Protein AF-A0AAU4IRQ8-F1 (afdb_monomer)

Sequence (100 aa):
MPKPRVPAREEDGPWHADAVCRRDEAGLFFAPSKEPTAARLSREDAAKRVCARCPVMVACREHALIQPEPYGVWGGLTAAERRVVLARRRRRAGELREAS

Mean predicted aligned error: 7.73 Å

Nearest PDB structures (foldseek):
  8cwt-assembly1_A  TM=9.797E-01  e=4.359E-08  Mycobacterium tuberculosis H37Rv
  8cwr-assembly1_A-3  TM=8.670E-01  e=2.622E-07  Mycobacterium tuberculosis H37Rv
  6onu-assembly3_E  TM=8.919E-01  e=2.684E-06  Mycobacterium tuberculosis H37Rv
  8dy9-assembly1_H  TM=7.967E-01  e=1.844E-05  Streptomyces venezuelae
  8dy7-assembly1_H  TM=8.182E-01  e=4.375E-05  Streptomyces venezuelae

Radius of gyration: 17.42 Å; Cα contacts (8 Å, |Δi|>4): 84; chains: 1; bounding box: 36×54×41 Å

Solvent-accessible surface area (backbone atoms only — not comparable to full-atom values): 5956 Å² total; per-residue (Å²): 134,85,78,81,81,71,77,73,88,77,80,75,68,68,51,72,78,61,34,59,67,77,81,50,64,66,65,50,36,38,75,67,99,84,64,56,69,69,59,46,53,55,35,50,52,54,38,29,60,54,29,74,73,26,87,35,22,65,62,42,29,51,50,42,64,76,53,65,56,83,62,33,58,42,44,56,30,43,35,70,53,47,52,53,52,52,52,50,54,52,50,53,55,48,55,54,62,75,75,104

Secondary structure (DSSP, 8-state):
-PPP-PPP---S--GGGG-GGGGS-HHHHS--TT--HHHHHHHHHHHHHHHTT-TTHHHHHHHHHHS--SSSEETTEEHHHHHHHHHHHHHHHHHHHH--

Foldseek 3Di:
DDDDPDPPPPPVDPLVVQFQCVVPDPCLFFPDPDDDPVRVVVSLVVVLVSLVPGPCLVVQLVVCLVVVDCAGATSSDGSVRSVVVNVVVVVVVVVVVVVD

pLDDT: mean 87.35, std 15.12, range [45.53, 97.94]

Structure (mmCIF, N/CA/C/O backbone):
data_AF-A0AAU4IRQ8-F1
#
_entry.id   AF-A0AAU4IRQ8-F1
#
loop_
_atom_site.group_PDB
_atom_site.id
_atom_site.type_symbol
_atom_site.label_atom_id
_atom_site.label_alt_id
_atom_site.label_comp_id
_atom_site.label_asym_id
_atom_site.label_entity_id
_atom_site.label_seq_id
_atom_site.pdbx_PDB_ins_code
_atom_site.Cartn_x
_atom_site.Cartn_y
_atom_site.Cartn_z
_atom_site.occupancy
_atom_site.B_iso_or_equiv
_atom_site.auth_seq_id
_atom_site.auth_comp_id
_atom_site.auth_asym_id
_atom_site.auth_atom_id
_atom_site.pdbx_PDB_model_num
ATOM 1 N N . MET A 1 1 ? -2.034 -45.080 15.955 1.00 45.53 1 MET A N 1
ATOM 2 C CA . MET A 1 1 ? -3.112 -44.072 16.047 1.00 45.53 1 MET A CA 1
ATOM 3 C C . MET A 1 1 ? -2.874 -43.012 14.979 1.00 45.53 1 MET A C 1
ATOM 5 O O . MET A 1 1 ? -1.822 -42.381 15.029 1.00 45.53 1 MET A O 1
ATOM 9 N N . PRO A 1 2 ? -3.746 -42.872 13.965 1.00 50.75 2 PRO A N 1
ATOM 10 C CA . PRO A 1 2 ? -3.592 -41.839 12.944 1.00 50.75 2 PRO A CA 1
ATOM 11 C C . PRO A 1 2 ? -3.830 -40.456 13.567 1.00 50.75 2 PRO A C 1
ATOM 13 O O . PRO A 1 2 ? -4.744 -40.280 14.371 1.00 50.75 2 PRO A O 1
ATOM 16 N N . LYS A 1 3 ? -2.966 -39.492 13.231 1.00 46.19 3 LYS A N 1
ATOM 17 C CA . LYS A 1 3 ? -3.042 -38.107 13.720 1.00 46.19 3 LYS A CA 1
ATOM 18 C C . LYS A 1 3 ? -4.415 -37.499 13.380 1.00 46.19 3 LYS A C 1
ATOM 20 O O . LYS A 1 3 ? -4.923 -37.781 12.291 1.00 46.19 3 LYS A O 1
ATOM 25 N N . PRO A 1 4 ? -5.009 -36.665 14.255 1.00 48.94 4 PRO A N 1
ATOM 26 C CA . PRO A 1 4 ? -6.274 -36.013 13.944 1.00 48.94 4 PRO A CA 1
ATOM 27 C C . PRO A 1 4 ? -6.093 -35.149 12.692 1.00 48.94 4 PRO A C 1
ATOM 29 O O . PRO A 1 4 ? -5.150 -34.359 12.602 1.00 48.94 4 PRO A O 1
ATOM 32 N N . ARG A 1 5 ? -6.983 -35.323 11.709 1.00 60.09 5 ARG A N 1
ATOM 33 C CA . ARG A 1 5 ? -7.087 -34.409 10.571 1.00 60.09 5 ARG A CA 1
ATOM 34 C C . ARG A 1 5 ? -7.629 -33.096 11.115 1.00 60.09 5 ARG A C 1
ATOM 36 O O . ARG A 1 5 ? -8.815 -32.990 11.408 1.00 60.09 5 ARG A O 1
ATOM 43 N N . VAL A 1 6 ? -6.744 -32.124 11.293 1.00 55.84 6 VAL A N 1
ATOM 44 C CA . VAL A 1 6 ? -7.158 -30.730 11.449 1.00 55.84 6 VAL A CA 1
ATOM 45 C C . VAL A 1 6 ? -7.956 -30.394 10.184 1.00 55.84 6 VAL A C 1
ATOM 47 O O . VAL A 1 6 ? -7.425 -30.643 9.097 1.00 55.84 6 VAL A O 1
ATOM 50 N N . PRO A 1 7 ? -9.209 -29.908 10.267 1.00 48.25 7 PRO A N 1
ATOM 51 C CA . PRO A 1 7 ? -9.880 -29.421 9.074 1.00 48.25 7 PRO A CA 1
ATOM 52 C C . PRO A 1 7 ? -9.011 -28.295 8.518 1.00 48.25 7 PRO A C 1
ATOM 54 O O . PRO A 1 7 ? -8.619 -27.381 9.252 1.00 48.25 7 PRO A O 1
ATOM 57 N N . ALA A 1 8 ? -8.627 -28.412 7.249 1.00 48.44 8 ALA A N 1
ATOM 58 C CA . ALA A 1 8 ? -7.981 -27.316 6.560 1.00 48.44 8 ALA A CA 1
ATOM 59 C C . ALA A 1 8 ? -8.895 -26.092 6.713 1.00 48.44 8 ALA A C 1
ATOM 61 O O . ALA A 1 8 ? -10.114 -26.198 6.592 1.00 48.44 8 ALA A O 1
ATOM 62 N N . ARG A 1 9 ? -8.324 -24.936 7.056 1.00 49.97 9 ARG A N 1
ATOM 63 C CA . ARG A 1 9 ? -9.053 -23.669 6.967 1.00 49.97 9 ARG A CA 1
ATOM 64 C C . A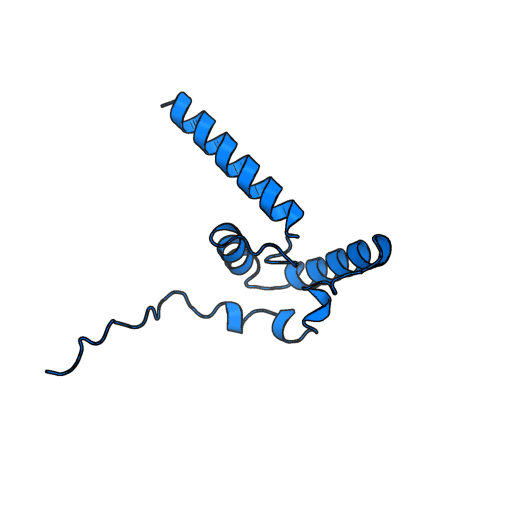RG A 1 9 ? -9.325 -23.417 5.481 1.00 49.97 9 ARG A C 1
ATOM 66 O O . ARG A 1 9 ? -8.516 -22.788 4.814 1.00 49.97 9 ARG A O 1
ATOM 73 N N . GLU A 1 10 ? -10.408 -23.985 4.967 1.00 49.12 10 GLU A N 1
ATOM 74 C CA . GLU A 1 10 ? -10.817 -23.932 3.559 1.00 49.12 10 GLU A CA 1
ATOM 75 C C . GLU A 1 10 ? -11.838 -22.812 3.268 1.00 49.12 10 GLU A C 1
ATOM 77 O O . GLU A 1 10 ? -12.334 -22.731 2.152 1.00 49.12 10 GLU A O 1
ATOM 82 N N . GLU A 1 11 ? -12.114 -21.894 4.207 1.00 49.34 11 GLU A N 1
ATOM 83 C CA . GLU A 1 11 ? -13.151 -20.851 4.032 1.00 49.34 11 GLU A CA 1
ATOM 84 C C . GLU A 1 11 ? -12.701 -19.399 4.303 1.00 49.34 11 GLU A C 1
ATOM 86 O O . GLU A 1 11 ? -13.521 -18.527 4.574 1.00 49.34 11 GLU A O 1
ATOM 91 N N . ASP A 1 12 ? -11.412 -19.093 4.138 1.00 50.19 12 ASP A N 1
ATOM 92 C CA . ASP A 1 12 ? -10.998 -17.766 3.659 1.00 50.19 12 ASP A CA 1
ATOM 93 C C . ASP A 1 12 ? -10.774 -17.927 2.148 1.00 50.19 12 ASP A C 1
ATOM 95 O O . ASP A 1 12 ? -9.686 -18.315 1.722 1.00 50.19 12 ASP A O 1
ATOM 99 N N . GLY A 1 13 ? -11.826 -17.759 1.334 1.00 56.91 13 GLY A N 1
ATOM 100 C CA . GLY A 1 13 ? -11.772 -18.025 -0.113 1.00 56.91 13 GLY A CA 1
ATOM 101 C C . GLY A 1 13 ? -10.533 -17.391 -0.767 1.00 56.91 13 GLY A C 1
ATOM 102 O O . GLY A 1 13 ? -10.101 -16.327 -0.308 1.00 56.91 13 GLY A O 1
ATOM 103 N N . PRO A 1 14 ? -9.922 -18.015 -1.798 1.00 75.56 14 PRO A N 1
ATOM 104 C CA . PRO A 1 14 ? -8.611 -17.633 -2.309 1.00 75.56 14 PRO A CA 1
ATOM 105 C C . PRO A 1 14 ? -8.711 -16.326 -3.100 1.00 75.56 14 PRO A C 1
ATOM 107 O O . PRO A 1 14 ? -8.474 -16.303 -4.297 1.00 75.56 14 PRO A O 1
ATOM 110 N N . TRP A 1 15 ? -9.022 -15.210 -2.444 1.00 88.00 15 TRP A N 1
ATOM 111 C CA . TRP A 1 15 ? -9.112 -13.883 -3.046 1.00 88.00 15 TRP A CA 1
ATOM 112 C C . TRP A 1 15 ? -7.796 -13.519 -3.742 1.00 88.00 15 TRP A C 1
ATOM 114 O O . TRP A 1 15 ? -7.778 -12.790 -4.727 1.00 88.00 15 TRP A O 1
ATOM 124 N N . HIS A 1 16 ? -6.680 -14.094 -3.287 1.00 89.44 16 HIS A N 1
ATOM 125 C CA . HIS A 1 16 ? -5.398 -14.039 -3.977 1.00 89.44 16 HIS A CA 1
ATOM 126 C C . HIS A 1 16 ? -5.492 -14.515 -5.434 1.00 89.44 16 HIS A C 1
ATOM 128 O O . HIS A 1 16 ? -4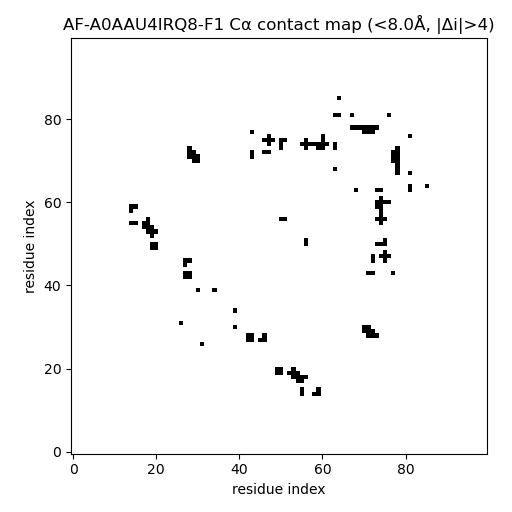.842 -13.933 -6.294 1.00 89.44 16 HIS A O 1
ATOM 134 N N . ALA A 1 17 ? -6.296 -15.538 -5.740 1.00 89.88 17 ALA A N 1
ATOM 135 C CA . ALA A 1 17 ? -6.483 -16.057 -7.091 1.00 89.88 17 ALA A CA 1
ATOM 136 C C . ALA A 1 17 ? -7.037 -14.991 -8.050 1.00 89.88 17 ALA A C 1
ATOM 138 O O . ALA A 1 17 ? -6.555 -14.902 -9.181 1.00 89.88 17 ALA A O 1
ATOM 139 N N . ASP A 1 18 ? -7.936 -14.135 -7.564 1.00 92.94 18 ASP A N 1
ATOM 140 C CA . ASP A 1 18 ? -8.573 -13.054 -8.327 1.00 92.94 18 ASP A CA 1
ATOM 141 C C . ASP A 1 18 ? -7.779 -11.735 -8.295 1.00 92.94 18 ASP A C 1
ATOM 143 O O . ASP A 1 18 ? -8.209 -10.709 -8.834 1.00 92.94 18 ASP A O 1
ATOM 147 N N . ALA A 1 19 ? -6.599 -11.730 -7.670 1.00 95.06 19 ALA A N 1
ATOM 148 C CA . ALA A 1 19 ? -5.758 -10.547 -7.600 1.00 95.06 19 ALA A CA 1
ATOM 149 C C . ALA A 1 19 ? -5.132 -10.228 -8.968 1.00 95.06 19 ALA A C 1
ATOM 151 O O . ALA A 1 19 ? -4.299 -10.975 -9.485 1.00 95.06 19 ALA A O 1
ATOM 152 N N . VAL A 1 20 ? -5.485 -9.065 -9.525 1.00 95.19 20 VAL A N 1
ATOM 153 C CA . VAL A 1 20 ? -4.975 -8.584 -10.826 1.00 95.19 20 VAL A CA 1
ATOM 154 C C . VAL A 1 20 ? -3.449 -8.467 -10.831 1.00 95.19 20 VAL A C 1
ATOM 156 O O . VAL A 1 20 ? -2.819 -8.834 -11.819 1.00 95.19 20 VAL A O 1
ATOM 159 N N . CYS A 1 21 ? -2.854 -8.059 -9.703 1.00 94.75 21 CYS A N 1
ATOM 160 C CA . CYS A 1 21 ? -1.407 -7.881 -9.553 1.00 94.75 21 CYS A CA 1
ATOM 161 C C . CYS A 1 21 ? -0.581 -9.157 -9.764 1.00 94.75 21 CYS A C 1
ATOM 163 O O . CYS A 1 21 ? 0.627 -9.070 -9.946 1.00 94.75 21 CYS A O 1
ATOM 165 N N . ARG A 1 22 ? -1.201 -10.346 -9.782 1.00 93.12 22 ARG A N 1
ATOM 166 C CA . ARG A 1 22 ? -0.512 -11.605 -10.116 1.00 93.12 22 ARG A CA 1
ATOM 167 C C . ARG A 1 22 ? 0.019 -11.652 -11.547 1.00 93.12 22 ARG A C 1
ATOM 169 O O . ARG A 1 22 ? 0.827 -12.521 -11.857 1.00 93.12 22 ARG A O 1
ATOM 176 N N . ARG A 1 23 ? -0.491 -10.785 -12.423 1.00 91.19 23 ARG A N 1
ATOM 177 C CA . ARG A 1 23 ? -0.078 -10.676 -13.828 1.00 91.19 23 ARG A CA 1
ATOM 178 C C . ARG A 1 23 ? 1.065 -9.676 -14.026 1.00 91.19 23 ARG A C 1
ATOM 180 O O . ARG A 1 23 ? 1.603 -9.603 -15.123 1.00 91.19 23 ARG A O 1
ATOM 187 N N . ASP A 1 24 ? 1.407 -8.924 -12.985 1.00 93.31 24 ASP A N 1
ATOM 188 C CA . ASP A 1 24 ? 2.435 -7.891 -12.991 1.00 93.31 24 ASP A CA 1
ATOM 189 C C . ASP A 1 24 ? 3.729 -8.397 -12.331 1.00 93.31 24 ASP A C 1
ATOM 191 O O . ASP A 1 24 ? 3.749 -9.389 -11.599 1.00 93.31 24 ASP A O 1
ATOM 195 N N . GLU A 1 25 ? 4.830 -7.683 -12.556 1.00 92.19 25 GLU A N 1
ATOM 196 C CA . GLU A 1 25 ? 6.113 -8.005 -11.935 1.00 92.19 25 GLU A CA 1
ATOM 197 C C . GLU A 1 25 ? 6.104 -7.710 -10.428 1.00 92.19 25 GLU A C 1
ATOM 199 O O . GLU A 1 25 ? 5.699 -6.633 -9.985 1.00 92.19 25 GLU A O 1
ATOM 204 N N . ALA A 1 26 ? 6.647 -8.629 -9.622 1.00 91.12 26 ALA A N 1
ATOM 205 C CA . ALA A 1 26 ? 6.751 -8.447 -8.170 1.00 91.12 26 ALA A CA 1
ATOM 206 C C . ALA A 1 26 ? 7.507 -7.161 -7.791 1.00 91.12 26 ALA A C 1
ATOM 208 O O . ALA A 1 26 ? 7.156 -6.497 -6.812 1.00 91.12 26 ALA A O 1
ATOM 209 N N . GLY A 1 27 ? 8.496 -6.779 -8.607 1.00 91.75 27 GLY A N 1
ATOM 210 C CA . GLY A 1 27 ? 9.274 -5.556 -8.440 1.00 91.75 27 GLY A CA 1
ATOM 211 C C . GLY A 1 27 ? 8.425 -4.287 -8.434 1.00 91.75 27 GLY A C 1
ATOM 212 O O . GLY A 1 27 ? 8.814 -3.328 -7.785 1.00 91.75 27 GLY A O 1
ATOM 213 N N . LEU A 1 28 ? 7.241 -4.279 -9.060 1.00 94.62 28 LEU A N 1
ATOM 214 C CA . LEU A 1 28 ? 6.310 -3.148 -9.016 1.00 94.62 28 LEU A CA 1
ATOM 215 C C . LEU A 1 28 ? 5.778 -2.912 -7.593 1.00 94.62 28 LEU A C 1
ATOM 217 O O . LEU A 1 28 ? 5.717 -1.780 -7.110 1.00 94.62 28 LEU A O 1
ATOM 221 N N . PHE A 1 29 ? 5.431 -3.983 -6.884 1.00 95.12 29 PHE A N 1
ATOM 222 C CA . PHE A 1 29 ? 4.816 -3.901 -5.558 1.00 95.12 29 PHE A CA 1
ATOM 223 C C . PHE A 1 29 ? 5.853 -3.868 -4.443 1.00 95.12 29 PHE A C 1
ATOM 225 O O . PHE A 1 29 ? 5.613 -3.213 -3.429 1.00 95.12 29 PHE A O 1
ATOM 232 N N . PHE A 1 30 ? 7.002 -4.516 -4.635 1.00 92.00 30 PHE A N 1
ATOM 233 C CA . PHE A 1 30 ? 8.044 -4.682 -3.627 1.00 92.00 30 PHE A CA 1
ATOM 234 C C . PHE A 1 30 ? 9.351 -4.040 -4.098 1.00 92.00 30 PHE A C 1
ATOM 236 O O . PHE A 1 30 ? 9.949 -4.460 -5.083 1.00 92.00 30 PHE A O 1
ATOM 243 N N . ALA A 1 31 ? 9.782 -3.000 -3.380 1.00 82.50 31 ALA A N 1
ATOM 244 C CA . ALA A 1 31 ? 10.965 -2.222 -3.732 1.00 82.50 31 ALA A CA 1
ATOM 245 C C . ALA A 1 31 ? 12.257 -3.058 -3.657 1.00 82.50 31 ALA A C 1
ATOM 247 O O . ALA A 1 31 ? 12.412 -3.838 -2.712 1.00 82.50 31 ALA A O 1
ATOM 248 N N . PRO A 1 32 ? 13.242 -2.814 -4.536 1.00 78.06 32 PRO A N 1
ATOM 249 C CA . PRO A 1 32 ? 14.619 -3.224 -4.283 1.00 78.06 32 PRO A CA 1
ATOM 250 C C . PRO A 1 32 ? 15.230 -2.398 -3.133 1.00 78.06 32 PRO A C 1
ATOM 252 O O . PRO A 1 32 ? 14.839 -1.257 -2.885 1.00 78.06 32 PRO A O 1
ATOM 255 N N . SER A 1 33 ? 16.222 -2.951 -2.427 1.00 72.38 33 SER A N 1
ATOM 256 C CA . SER A 1 33 ? 16.724 -2.418 -1.144 1.00 72.38 33 SER A CA 1
ATOM 257 C C . SER A 1 33 ? 17.288 -0.985 -1.175 1.00 72.38 33 SER A C 1
ATOM 259 O O . SER A 1 33 ? 17.430 -0.381 -0.113 1.00 72.38 33 SER A O 1
ATOM 261 N N . LYS A 1 34 ? 17.639 -0.434 -2.348 1.00 82.75 34 LYS A N 1
ATOM 262 C CA . LYS A 1 34 ? 18.240 0.907 -2.508 1.00 82.75 34 LYS A CA 1
ATOM 263 C C . LYS A 1 34 ? 17.688 1.648 -3.732 1.00 82.75 34 LYS A C 1
ATOM 265 O O . LYS A 1 34 ? 18.407 1.925 -4.686 1.00 82.75 34 LYS A O 1
ATOM 270 N N . GLU A 1 35 ? 16.398 1.959 -3.702 1.00 88.25 35 GLU A N 1
ATOM 271 C CA . GLU A 1 35 ? 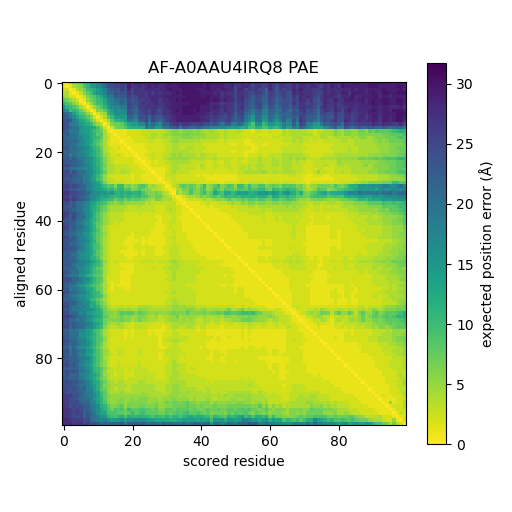15.718 2.735 -4.745 1.00 88.25 35 GLU A CA 1
ATOM 272 C C . GLU A 1 35 ? 15.763 4.252 -4.444 1.00 88.25 35 GLU A C 1
ATOM 274 O O . GLU A 1 35 ? 15.452 4.655 -3.317 1.00 88.25 35 GLU A O 1
ATOM 279 N N . PRO A 1 36 ? 16.104 5.123 -5.418 1.00 92.62 36 PRO A N 1
ATOM 280 C CA . PRO A 1 36 ? 15.980 6.572 -5.258 1.00 92.62 36 PRO A CA 1
ATOM 281 C C . PRO A 1 36 ? 14.540 6.997 -4.936 1.00 92.62 36 PRO A C 1
ATOM 283 O O . PRO A 1 36 ? 13.585 6.438 -5.473 1.00 92.62 36 PRO A O 1
ATOM 286 N N . THR A 1 37 ? 14.360 8.046 -4.126 1.00 91.94 37 THR A N 1
ATOM 287 C CA . THR A 1 37 ? 13.027 8.501 -3.677 1.00 91.94 37 THR A CA 1
ATOM 288 C C . THR A 1 37 ? 12.045 8.738 -4.826 1.00 91.94 37 THR A C 1
ATOM 290 O O . THR A 1 37 ? 10.896 8.315 -4.731 1.00 91.94 37 THR A O 1
ATOM 293 N N . ALA A 1 38 ? 12.480 9.377 -5.915 1.00 93.75 38 ALA A N 1
ATOM 294 C CA . ALA A 1 38 ? 11.614 9.647 -7.064 1.00 93.75 38 ALA A CA 1
ATOM 295 C C . ALA A 1 38 ? 11.138 8.356 -7.757 1.00 93.75 38 ALA A C 1
ATOM 297 O O . ALA A 1 38 ? 9.955 8.230 -8.072 1.00 93.75 38 ALA A O 1
ATOM 298 N N . ALA A 1 39 ? 12.035 7.378 -7.930 1.00 93.75 39 ALA A N 1
ATOM 299 C CA . ALA A 1 39 ? 11.695 6.074 -8.497 1.00 93.75 39 ALA A CA 1
ATOM 300 C C . ALA A 1 39 ? 10.699 5.331 -7.595 1.00 93.75 39 ALA A C 1
ATOM 302 O O . ALA A 1 39 ? 9.665 4.868 -8.072 1.00 93.75 39 ALA A O 1
ATOM 303 N N . ARG A 1 40 ? 10.932 5.360 -6.276 1.00 93.44 40 ARG A N 1
ATOM 304 C CA . ARG A 1 40 ? 10.027 4.770 -5.286 1.00 93.44 40 ARG A CA 1
ATOM 305 C C . ARG A 1 40 ? 8.622 5.354 -5.353 1.00 93.44 40 ARG A C 1
ATOM 307 O O . ARG A 1 40 ? 7.659 4.595 -5.365 1.00 93.44 40 ARG A O 1
ATOM 314 N N . LEU A 1 41 ? 8.496 6.680 -5.404 1.00 94.31 41 LEU A N 1
ATOM 315 C CA . LEU A 1 41 ? 7.192 7.344 -5.490 1.00 94.31 41 LEU A CA 1
ATOM 316 C C . LEU A 1 41 ? 6.461 6.986 -6.789 1.00 94.31 41 LEU A C 1
ATOM 318 O O . LEU A 1 41 ? 5.276 6.666 -6.750 1.00 94.31 41 LEU A O 1
ATOM 322 N N . SER A 1 42 ? 7.173 6.990 -7.919 1.00 95.94 42 SER A N 1
ATOM 323 C CA . SER A 1 42 ? 6.609 6.614 -9.222 1.00 95.94 42 SER A CA 1
ATOM 324 C C . SER A 1 42 ? 6.112 5.165 -9.232 1.00 95.94 42 SER A C 1
ATOM 326 O O . SER A 1 42 ? 4.985 4.878 -9.640 1.00 95.94 42 SER A O 1
ATOM 328 N N . ARG A 1 43 ? 6.922 4.246 -8.699 1.00 96.12 43 ARG A N 1
ATOM 329 C CA . ARG A 1 43 ? 6.591 2.826 -8.593 1.00 96.12 43 ARG A CA 1
ATOM 330 C C . ARG A 1 43 ? 5.411 2.574 -7.653 1.00 96.12 43 ARG A C 1
ATOM 332 O O . ARG A 1 43 ? 4.502 1.825 -8.001 1.00 96.12 43 ARG A O 1
ATOM 339 N N . GLU A 1 44 ? 5.402 3.202 -6.477 1.00 96.69 44 GLU A N 1
ATOM 340 C CA . GLU A 1 44 ? 4.288 3.107 -5.526 1.00 96.69 44 GLU A CA 1
ATOM 341 C C . GLU A 1 44 ? 2.977 3.607 -6.148 1.00 96.69 44 GLU A C 1
ATOM 343 O O . GLU A 1 44 ? 1.937 2.974 -5.959 1.00 96.69 44 GLU A O 1
ATOM 348 N N . ASP A 1 45 ? 3.013 4.697 -6.920 1.00 97.62 45 ASP A N 1
ATOM 349 C CA . ASP A 1 45 ? 1.836 5.206 -7.627 1.00 97.62 45 ASP A CA 1
ATOM 350 C C . ASP A 1 45 ? 1.360 4.240 -8.723 1.00 97.62 45 ASP A C 1
ATOM 352 O O . ASP A 1 45 ? 0.174 3.912 -8.802 1.00 97.62 45 ASP A O 1
ATOM 356 N N . ALA A 1 46 ? 2.282 3.687 -9.514 1.00 97.31 46 ALA A N 1
ATOM 357 C CA . ALA A 1 46 ? 1.960 2.670 -10.511 1.00 97.31 46 ALA A CA 1
ATOM 358 C C . ALA A 1 46 ? 1.320 1.417 -9.876 1.00 97.31 46 ALA A C 1
ATOM 360 O O . ALA A 1 46 ? 0.264 0.968 -10.329 1.00 97.31 46 ALA A O 1
ATOM 361 N N . ALA A 1 47 ? 1.878 0.911 -8.773 1.00 97.69 47 ALA A N 1
ATOM 362 C CA . ALA A 1 47 ? 1.311 -0.211 -8.024 1.00 97.69 47 ALA A CA 1
ATOM 363 C C . ALA A 1 47 ? -0.099 0.102 -7.489 1.00 97.69 47 ALA A C 1
ATOM 365 O O . ALA A 1 47 ? -1.012 -0.723 -7.582 1.00 97.69 47 ALA A O 1
ATOM 366 N N . LYS A 1 48 ? -0.323 1.321 -6.981 1.00 97.81 48 LYS A N 1
ATOM 367 C CA . LYS A 1 48 ? -1.649 1.766 -6.525 1.00 97.81 48 LYS A CA 1
ATOM 368 C C . LYS A 1 48 ? -2.677 1.804 -7.653 1.00 97.81 48 LYS A C 1
ATOM 370 O O . LYS A 1 48 ? -3.820 1.413 -7.422 1.00 97.81 48 LYS A O 1
ATOM 375 N N . ARG A 1 49 ? -2.294 2.207 -8.870 1.00 97.94 49 ARG A N 1
ATOM 376 C CA . ARG A 1 49 ? -3.186 2.187 -10.048 1.00 97.94 49 ARG A CA 1
ATOM 377 C C . ARG A 1 49 ? -3.587 0.773 -10.469 1.00 97.94 49 ARG A C 1
ATOM 379 O O . ARG A 1 49 ? -4.681 0.597 -11.009 1.00 97.94 49 ARG A O 1
ATOM 386 N N . VAL A 1 50 ? -2.733 -0.226 -10.234 1.00 97.50 50 VAL A N 1
ATOM 387 C CA . VAL A 1 50 ? -3.112 -1.638 -10.401 1.00 97.50 50 VAL A CA 1
ATOM 388 C C . VAL A 1 50 ? -4.118 -2.028 -9.324 1.00 97.50 50 VAL A C 1
ATOM 390 O O . VAL A 1 50 ? -5.200 -2.522 -9.639 1.00 97.50 50 VAL A O 1
ATOM 393 N N . CYS A 1 51 ? -3.816 -1.732 -8.054 1.00 97.38 51 CYS A N 1
ATOM 394 C CA . CYS A 1 51 ? -4.735 -2.020 -6.956 1.00 97.38 51 CYS A CA 1
ATOM 395 C C . CYS A 1 51 ? -6.113 -1.376 -7.165 1.00 97.38 51 CYS A C 1
ATOM 397 O O . CYS A 1 51 ? -7.109 -2.026 -6.869 1.00 97.38 51 CYS A O 1
ATOM 399 N N . ALA A 1 52 ? -6.180 -0.147 -7.698 1.00 96.69 52 ALA A N 1
ATOM 400 C CA . ALA A 1 52 ? -7.411 0.611 -7.965 1.00 96.69 52 ALA A CA 1
ATOM 401 C C . ALA A 1 52 ? -8.452 -0.147 -8.803 1.00 96.69 52 ALA A C 1
ATOM 403 O O . ALA A 1 52 ? -9.644 0.113 -8.677 1.00 96.69 52 ALA A O 1
ATOM 404 N N . ARG A 1 53 ? -8.000 -1.083 -9.642 1.00 95.75 53 ARG A N 1
ATOM 405 C CA . ARG A 1 53 ? -8.839 -1.879 -10.548 1.00 95.75 53 ARG A CA 1
ATOM 406 C C . ARG A 1 53 ? -8.983 -3.336 -10.101 1.00 95.75 53 ARG A C 1
ATOM 408 O O . ARG A 1 53 ? -9.575 -4.141 -10.811 1.00 95.75 53 ARG A O 1
ATOM 415 N N . CYS A 1 54 ? -8.418 -3.689 -8.948 1.00 97.00 54 CYS A N 1
ATOM 416 C CA . CYS A 1 54 ? -8.384 -5.054 -8.447 1.00 97.00 54 CYS A CA 1
ATOM 417 C C . CYS A 1 54 ? -9.674 -5.376 -7.664 1.00 97.00 54 CYS A C 1
ATOM 419 O O . CYS A 1 54 ? -9.951 -4.692 -6.673 1.00 97.00 54 CYS A O 1
ATOM 421 N N . PRO A 1 55 ? -10.438 -6.425 -8.034 1.00 96.25 55 PRO A N 1
ATOM 422 C CA . PRO A 1 55 ? -11.714 -6.752 -7.385 1.00 96.25 55 PRO A CA 1
ATOM 423 C C . PRO A 1 55 ? -11.542 -7.139 -5.910 1.00 96.25 55 PRO A C 1
ATOM 425 O O . PRO A 1 55 ? -12.429 -6.927 -5.090 1.00 96.25 55 PRO A O 1
ATOM 428 N N . VAL A 1 56 ? -10.360 -7.638 -5.550 1.00 97.00 56 VAL A N 1
ATOM 429 C CA . VAL A 1 56 ? -10.022 -8.092 -4.19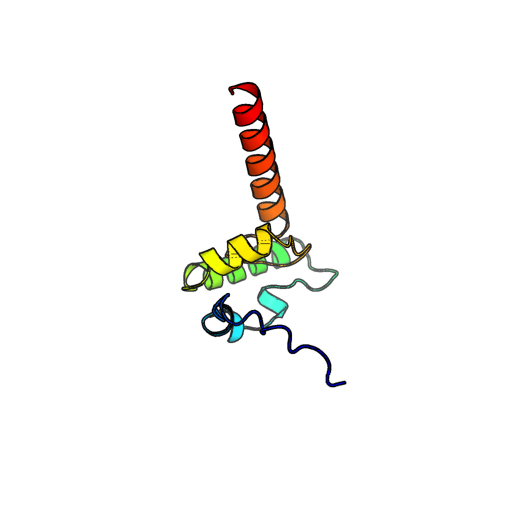6 1.00 97.00 56 VAL A CA 1
ATOM 430 C C . VAL A 1 56 ? -9.239 -7.054 -3.389 1.00 97.00 56 VAL A C 1
ATOM 432 O O . VAL A 1 56 ? -8.631 -7.391 -2.374 1.00 97.00 56 VAL A O 1
ATOM 435 N N . MET A 1 57 ? -9.235 -5.779 -3.806 1.00 96.38 57 MET A N 1
ATOM 436 C CA . MET A 1 57 ? -8.481 -4.719 -3.122 1.00 96.38 57 MET A CA 1
ATOM 437 C C . MET A 1 57 ? -8.816 -4.643 -1.625 1.00 96.38 57 MET A C 1
ATOM 439 O O .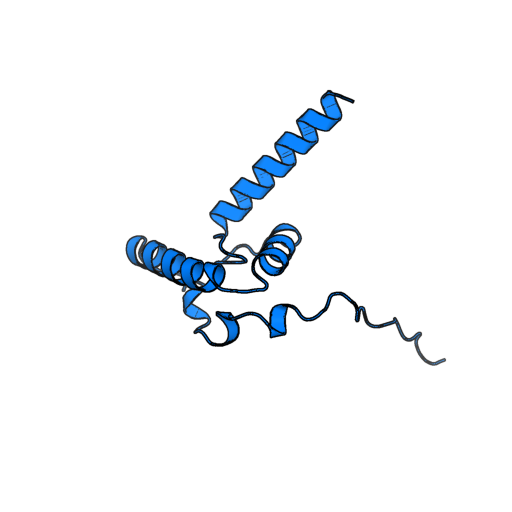 MET A 1 57 ? -7.907 -4.512 -0.806 1.00 96.38 57 MET A O 1
ATOM 443 N N . VAL A 1 58 ? -10.101 -4.721 -1.268 1.00 95.69 58 VAL A N 1
ATOM 444 C CA . VAL A 1 58 ? -10.558 -4.605 0.125 1.00 95.69 58 VAL A CA 1
ATOM 445 C C . VAL A 1 58 ? -10.078 -5.794 0.959 1.00 95.69 58 VAL A C 1
ATOM 447 O O . VAL A 1 58 ? -9.473 -5.580 2.007 1.00 95.69 58 VAL A O 1
ATOM 450 N N . ALA A 1 59 ? -10.251 -7.025 0.467 1.00 95.25 59 ALA A N 1
ATOM 451 C CA . ALA A 1 59 ? -9.763 -8.232 1.140 1.00 95.25 59 ALA A CA 1
ATOM 452 C C . ALA A 1 59 ? -8.235 -8.202 1.320 1.00 95.25 59 ALA A C 1
ATOM 454 O O . ALA A 1 59 ? -7.729 -8.420 2.420 1.00 95.25 59 ALA A O 1
ATOM 455 N N . CYS A 1 60 ? -7.505 -7.816 0.267 1.00 95.19 60 CYS A N 1
ATOM 456 C CA . CYS A 1 60 ? -6.055 -7.633 0.300 1.00 95.19 60 CYS A CA 1
ATOM 457 C C . CYS A 1 60 ? -5.619 -6.593 1.339 1.00 95.19 60 CYS A C 1
ATOM 459 O O . CYS A 1 60 ? -4.659 -6.804 2.082 1.00 95.19 60 CYS A O 1
ATOM 461 N N . ARG A 1 61 ? -6.338 -5.467 1.416 1.00 95.69 61 ARG A N 1
ATOM 462 C CA . ARG A 1 61 ? -6.066 -4.401 2.381 1.00 95.69 61 ARG A CA 1
ATOM 463 C C . ARG A 1 61 ? -6.276 -4.880 3.809 1.00 95.69 61 ARG A C 1
ATOM 465 O O . ARG A 1 61 ? -5.409 -4.639 4.640 1.00 95.69 61 ARG A O 1
ATOM 472 N N . GLU A 1 62 ? -7.403 -5.520 4.101 1.00 94.31 62 GLU A N 1
ATOM 473 C CA . GLU A 1 62 ? -7.692 -5.992 5.457 1.00 94.31 62 GLU A CA 1
ATOM 474 C C . GLU A 1 62 ? -6.710 -7.076 5.891 1.00 94.31 62 GLU A C 1
ATOM 476 O O . GLU A 1 62 ? -6.174 -6.992 6.995 1.00 94.31 62 GLU A O 1
ATOM 481 N N . HIS A 1 63 ? -6.359 -8.006 4.998 1.00 92.94 63 HIS A N 1
ATOM 482 C CA . 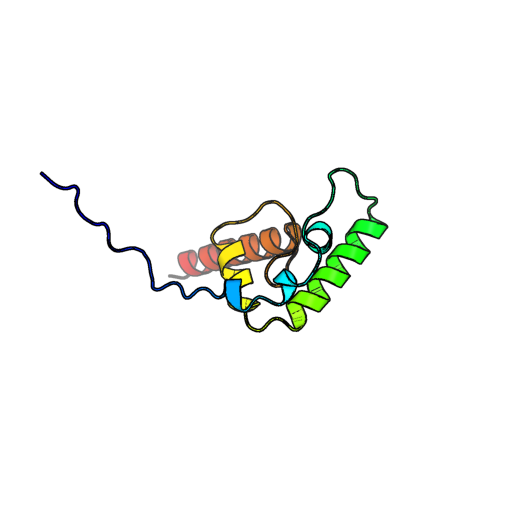HIS A 1 63 ? -5.306 -8.983 5.261 1.00 92.94 63 HIS A CA 1
ATOM 483 C C . HIS A 1 63 ? -3.986 -8.299 5.657 1.00 92.94 63 HIS A C 1
ATOM 485 O O . HIS A 1 63 ? -3.425 -8.588 6.714 1.00 92.94 63 HIS A O 1
ATOM 491 N N . ALA A 1 64 ? -3.546 -7.302 4.881 1.00 94.06 64 ALA A N 1
ATOM 492 C CA . ALA A 1 64 ? -2.322 -6.549 5.155 1.00 94.06 64 ALA A CA 1
ATOM 493 C C . ALA A 1 64 ? -2.410 -5.604 6.370 1.00 94.06 64 ALA A C 1
ATOM 495 O O . ALA A 1 64 ? -1.396 -5.050 6.792 1.00 94.06 64 ALA A O 1
ATOM 496 N N . LEU A 1 65 ? -3.601 -5.358 6.920 1.00 93.94 65 LEU A N 1
ATOM 497 C CA . LEU A 1 65 ? -3.778 -4.614 8.170 1.00 93.94 65 LEU A CA 1
ATOM 498 C C . LEU A 1 65 ? -3.801 -5.549 9.387 1.00 93.94 65 LEU A C 1
ATOM 500 O O . LEU A 1 65 ? -3.344 -5.145 10.455 1.00 93.94 65 LEU A O 1
ATOM 504 N N . ILE A 1 66 ? -4.296 -6.780 9.232 1.00 92.56 66 ILE A N 1
ATOM 505 C CA . ILE A 1 66 ? -4.274 -7.820 10.272 1.00 92.56 66 ILE A CA 1
ATOM 506 C C . ILE A 1 66 ? -2.855 -8.362 10.457 1.00 92.56 66 ILE A C 1
ATOM 508 O O . ILE A 1 66 ? -2.398 -8.511 11.589 1.00 92.56 66 ILE A O 1
ATOM 512 N N . GLN A 1 67 ? -2.150 -8.614 9.351 1.00 89.00 67 GLN A N 1
ATOM 513 C CA . GLN A 1 67 ? -0.749 -9.026 9.328 1.00 89.00 67 GLN A CA 1
ATOM 514 C C . GLN A 1 67 ? 0.064 -7.944 8.607 1.00 89.00 67 GLN A C 1
ATOM 516 O O . GLN A 1 67 ? 0.193 -7.981 7.383 1.00 89.00 67 GLN A O 1
ATOM 521 N N . PRO A 1 68 ? 0.561 -6.924 9.338 1.00 81.31 68 PRO A N 1
ATOM 522 C CA . PRO A 1 68 ? 1.198 -5.765 8.731 1.00 81.31 68 PRO A CA 1
ATOM 523 C C . PRO A 1 68 ? 2.537 -6.127 8.099 1.00 81.31 68 PRO A C 1
ATOM 525 O O . PRO A 1 68 ? 3.579 -6.056 8.748 1.00 81.31 68 PRO A O 1
ATOM 528 N N . GLU A 1 69 ? 2.507 -6.463 6.812 1.00 82.94 69 GLU A N 1
ATOM 529 C CA . GLU A 1 69 ? 3.716 -6.656 6.018 1.00 82.94 69 GLU A CA 1
ATOM 530 C C . GLU A 1 69 ? 4.548 -5.354 6.052 1.00 82.94 69 GLU A C 1
ATOM 532 O O . GLU A 1 69 ? 4.010 -4.280 5.742 1.00 82.94 69 GLU A O 1
ATOM 537 N N . PRO A 1 70 ? 5.831 -5.378 6.462 1.00 86.25 70 PRO A N 1
ATOM 538 C CA . PRO A 1 70 ? 6.660 -4.176 6.584 1.00 86.25 70 PRO A CA 1
ATOM 539 C C . PRO A 1 70 ? 6.947 -3.456 5.263 1.00 86.25 70 PRO A C 1
ATOM 541 O O . PRO A 1 70 ? 7.307 -2.270 5.300 1.00 86.25 70 PRO A O 1
ATOM 544 N N . TYR A 1 71 ? 6.775 -4.130 4.123 1.00 90.12 71 TYR A N 1
ATOM 545 C CA . TYR A 1 71 ? 7.158 -3.618 2.810 1.00 90.12 71 TYR A CA 1
ATOM 546 C C . TYR A 1 71 ? 6.019 -3.632 1.783 1.00 90.12 71 TYR A C 1
ATOM 548 O O . TYR A 1 71 ? 4.944 -4.204 1.969 1.00 90.12 71 TYR A O 1
ATOM 556 N N . GLY A 1 72 ? 6.266 -2.932 0.679 1.00 93.88 72 GLY A N 1
ATOM 557 C CA . GLY A 1 72 ? 5.447 -2.966 -0.524 1.00 93.88 72 GLY A CA 1
ATOM 558 C C . GLY A 1 72 ? 4.041 -2.364 -0.439 1.00 93.88 72 GLY A C 1
ATOM 559 O O . GLY A 1 72 ? 3.601 -1.828 0.590 1.00 93.88 72 GLY A O 1
ATOM 560 N N . VAL A 1 73 ? 3.341 -2.438 -1.572 1.00 96.88 73 VAL A N 1
ATOM 561 C CA . VAL A 1 73 ? 1.974 -1.933 -1.758 1.00 96.88 73 VAL A CA 1
ATOM 562 C C . VAL A 1 73 ? 0.974 -3.083 -1.682 1.00 96.88 73 VAL A C 1
ATOM 564 O O . VAL A 1 73 ? 1.044 -4.023 -2.464 1.00 96.88 73 VAL A O 1
ATOM 567 N N . TRP A 1 74 ? 0.021 -2.976 -0.757 1.00 96.56 74 TRP A N 1
ATOM 568 C CA . TRP A 1 74 ? -1.016 -3.978 -0.504 1.00 96.56 74 TRP A CA 1
ATOM 569 C C . TRP A 1 74 ? -2.377 -3.302 -0.442 1.00 96.56 74 TRP A C 1
ATOM 571 O O . TRP A 1 74 ? -2.540 -2.311 0.274 1.00 96.56 74 TRP A O 1
ATOM 581 N N . GLY A 1 75 ? -3.351 -3.802 -1.204 1.00 96.50 75 GLY A N 1
ATOM 582 C CA . GLY A 1 75 ? -4.712 -3.255 -1.215 1.00 96.50 75 GLY A CA 1
ATOM 583 C C . GLY A 1 75 ? -4.764 -1.741 -1.476 1.00 96.50 75 GLY A C 1
ATOM 584 O O . GLY A 1 75 ? -5.591 -1.033 -0.895 1.00 96.50 75 GLY A O 1
ATOM 585 N N . GLY A 1 76 ? -3.841 -1.223 -2.293 1.00 97.31 76 GLY A N 1
ATOM 586 C CA . GLY A 1 76 ? -3.717 0.202 -2.614 1.00 97.31 76 GLY A CA 1
ATOM 587 C C . GLY A 1 76 ? -3.047 1.067 -1.541 1.00 97.31 76 GLY A C 1
ATOM 588 O O . GLY A 1 76 ? -3.112 2.288 -1.641 1.00 97.31 76 GLY A O 1
ATOM 589 N N . LEU A 1 77 ? -2.414 0.473 -0.526 1.00 97.81 77 LEU A N 1
ATOM 590 C CA . LEU A 1 77 ? -1.701 1.192 0.531 1.00 97.81 77 LEU A CA 1
ATOM 591 C C . LEU A 1 77 ? -0.225 0.803 0.561 1.00 97.81 77 LEU A C 1
ATOM 593 O O . LEU A 1 77 ? 0.105 -0.383 0.539 1.00 97.81 77 LEU A O 1
ATOM 597 N N . THR A 1 78 ? 0.660 1.784 0.704 1.00 96.62 78 THR A N 1
ATOM 598 C CA . THR A 1 78 ? 2.068 1.550 1.051 1.00 96.62 78 THR A CA 1
ATOM 599 C C . THR A 1 78 ? 2.200 1.093 2.505 1.00 96.62 78 THR A C 1
ATOM 601 O O . THR A 1 78 ? 1.299 1.288 3.325 1.00 96.62 78 THR A O 1
ATOM 604 N N . ALA A 1 79 ? 3.355 0.538 2.873 1.00 94.38 79 ALA A N 1
ATOM 605 C CA . ALA A 1 79 ? 3.644 0.204 4.268 1.00 94.38 79 ALA A CA 1
ATOM 606 C C . ALA A 1 79 ? 3.521 1.416 5.211 1.00 94.38 79 ALA A C 1
ATOM 608 O O . ALA A 1 79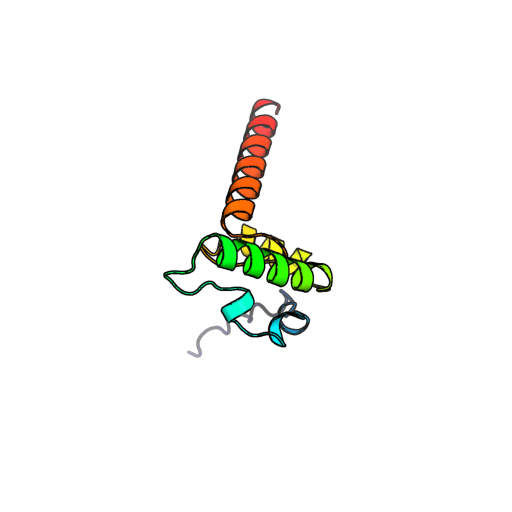 ? 3.014 1.290 6.325 1.00 94.38 79 ALA A O 1
ATOM 609 N N . ALA A 1 80 ? 3.941 2.606 4.767 1.00 93.81 80 ALA A N 1
ATOM 610 C CA . ALA A 1 80 ? 3.797 3.835 5.545 1.00 93.81 80 ALA A CA 1
ATOM 611 C C . ALA A 1 80 ? 2.320 4.210 5.751 1.00 93.81 80 ALA A C 1
ATOM 613 O O . ALA A 1 80 ? 1.910 4.516 6.868 1.00 93.81 80 ALA A O 1
ATOM 614 N N . GLU A 1 81 ? 1.499 4.106 4.708 1.00 97.12 81 GLU A N 1
ATOM 615 C CA . GLU A 1 81 ? 0.064 4.391 4.792 1.00 97.12 81 GLU A CA 1
ATOM 616 C C . GLU A 1 81 ? -0.670 3.384 5.682 1.0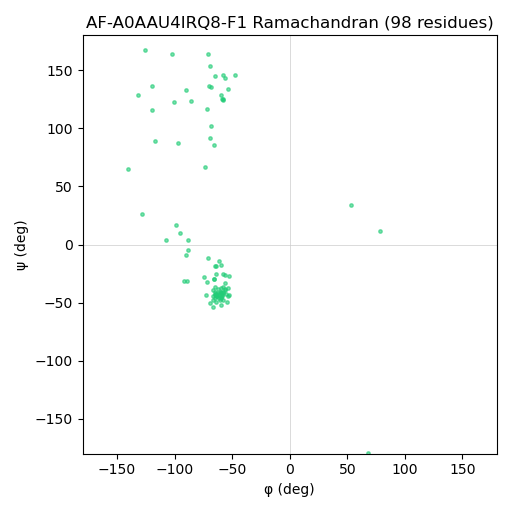0 97.12 81 GLU A C 1
ATOM 618 O O . GLU A 1 81 ? -1.504 3.783 6.497 1.00 97.12 81 GLU A O 1
ATOM 623 N N . ARG A 1 82 ? -0.311 2.093 5.616 1.00 96.75 82 ARG A N 1
ATOM 624 C CA . ARG A 1 82 ? -0.852 1.068 6.525 1.00 96.75 82 ARG A CA 1
ATOM 625 C C . ARG A 1 82 ? -0.569 1.408 7.989 1.00 96.75 82 ARG A C 1
ATOM 627 O O . ARG A 1 82 ? -1.476 1.315 8.816 1.00 96.75 82 ARG A O 1
ATOM 634 N N . ARG A 1 83 ? 0.637 1.893 8.319 1.00 95.25 83 ARG A N 1
ATOM 635 C CA . ARG A 1 83 ? 0.966 2.359 9.684 1.00 95.25 83 ARG A CA 1
ATOM 636 C C . ARG A 1 83 ? 0.059 3.506 10.133 1.00 95.25 83 ARG A C 1
ATOM 638 O O . ARG A 1 83 ? -0.420 3.487 11.265 1.00 95.25 83 ARG A O 1
ATOM 645 N N . VAL A 1 84 ? -0.226 4.467 9.251 1.00 96.75 84 VAL A N 1
ATOM 646 C CA . VAL A 1 84 ? -1.147 5.580 9.544 1.00 96.75 84 VAL A CA 1
ATOM 647 C C . VAL A 1 84 ? -2.570 5.069 9.792 1.00 96.75 84 VAL A C 1
ATOM 649 O O . VAL A 1 84 ? -3.211 5.490 10.757 1.00 96.75 84 VAL A O 1
ATOM 652 N N . VAL A 1 85 ? -3.065 4.136 8.972 1.00 96.38 85 VAL A N 1
ATOM 653 C CA . VAL A 1 85 ? -4.393 3.522 9.155 1.00 96.38 85 VAL A CA 1
ATOM 654 C C . VAL A 1 85 ? -4.486 2.802 10.501 1.00 96.38 85 VAL A C 1
ATOM 656 O O . VAL A 1 85 ? -5.435 3.033 11.252 1.00 96.38 85 VAL A O 1
ATOM 659 N N . LEU A 1 86 ? -3.490 1.984 10.846 1.00 95.19 86 LEU A N 1
ATOM 660 C CA . LEU A 1 86 ? -3.452 1.257 12.117 1.00 95.19 86 LEU A CA 1
ATOM 661 C C . LEU A 1 86 ? -3.388 2.201 13.320 1.00 95.19 86 LEU A C 1
ATOM 663 O O . LEU A 1 86 ? -4.109 1.998 14.296 1.00 95.19 86 LEU A O 1
ATOM 667 N N . ALA A 1 87 ? -2.586 3.266 13.246 1.00 95.94 87 ALA A N 1
ATOM 668 C CA . ALA A 1 87 ? -2.524 4.278 14.297 1.00 95.94 87 ALA A CA 1
ATOM 669 C C . ALA A 1 87 ? -3.886 4.957 14.516 1.00 95.94 87 ALA A C 1
ATOM 671 O O . ALA A 1 87 ? -4.321 5.119 15.655 1.00 95.94 87 ALA A O 1
ATOM 672 N N . ARG A 1 88 ? -4.598 5.293 13.432 1.00 96.50 88 A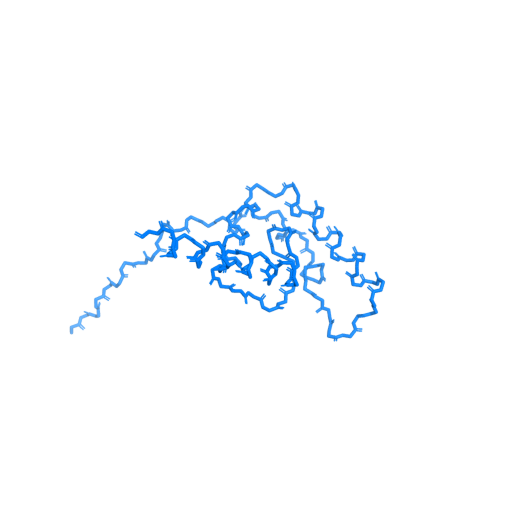RG A N 1
ATOM 673 C CA . ARG A 1 88 ? -5.957 5.852 13.502 1.00 96.50 88 ARG A CA 1
ATOM 674 C C . ARG A 1 88 ? -6.957 4.861 14.103 1.00 96.50 88 ARG A C 1
ATOM 676 O O . ARG A 1 88 ? -7.749 5.264 14.947 1.00 96.50 88 ARG A O 1
ATOM 683 N N . ARG A 1 89 ? -6.915 3.578 13.710 1.00 95.06 89 ARG A N 1
ATOM 684 C CA . ARG A 1 89 ? -7.775 2.522 14.289 1.00 95.06 89 ARG A CA 1
ATOM 685 C C . ARG A 1 89 ? -7.553 2.392 15.800 1.00 95.06 89 ARG A C 1
ATOM 687 O O . ARG A 1 89 ? -8.520 2.344 16.551 1.00 95.06 89 ARG A O 1
ATOM 694 N N . ARG A 1 90 ? -6.293 2.404 16.250 1.00 95.38 90 ARG A N 1
ATOM 695 C CA . ARG A 1 90 ? -5.937 2.329 17.678 1.00 95.38 90 ARG A CA 1
ATOM 696 C C . ARG A 1 90 ? -6.450 3.525 18.480 1.00 95.38 90 ARG A C 1
ATOM 698 O O . ARG A 1 90 ? -6.998 3.311 19.554 1.00 95.38 90 ARG A O 1
ATOM 705 N N . ARG A 1 91 ? -6.298 4.748 17.952 1.00 96.50 91 ARG A N 1
ATOM 706 C CA . ARG A 1 91 ? -6.809 5.976 18.590 1.00 96.50 91 ARG A CA 1
ATOM 707 C C . ARG A 1 91 ? -8.323 5.922 18.779 1.00 96.50 91 ARG A C 1
ATOM 709 O O . ARG A 1 91 ? -8.779 6.019 19.908 1.00 96.50 91 ARG A O 1
ATOM 716 N N . ARG A 1 92 ? -9.068 5.619 17.709 1.00 95.62 92 ARG A N 1
ATOM 717 C CA . ARG A 1 92 ? -10.534 5.472 17.771 1.00 95.62 92 ARG A CA 1
ATOM 718 C C . ARG A 1 92 ? -10.984 4.412 18.769 1.00 95.62 92 ARG A C 1
ATOM 720 O O . ARG A 1 92 ? -11.952 4.606 19.488 1.00 95.62 92 ARG A O 1
ATOM 727 N N . ALA A 1 93 ? -10.279 3.284 18.821 1.00 93.81 93 ALA A N 1
ATOM 728 C CA . ALA A 1 93 ? -10.586 2.240 19.790 1.00 93.81 93 ALA A CA 1
ATOM 729 C C . ALA A 1 93 ? -10.332 2.694 21.241 1.00 93.81 93 ALA A C 1
ATOM 731 O O . ALA A 1 93 ? -10.993 2.196 22.142 1.00 93.81 93 ALA A O 1
ATOM 732 N N . GLY A 1 94 ? -9.374 3.599 21.471 1.00 95.50 94 GLY A N 1
ATOM 733 C CA . GLY A 1 94 ? -9.157 4.246 22.769 1.00 95.50 94 GLY A CA 1
ATOM 734 C C . GLY A 1 94 ? -10.320 5.153 23.150 1.00 95.50 94 GLY A C 1
ATOM 735 O O . GLY A 1 94 ? -10.936 4.924 24.181 1.00 95.50 94 GLY A O 1
ATOM 736 N N . GLU A 1 95 ? -10.680 6.076 22.258 1.00 94.31 95 GLU A N 1
ATOM 737 C CA . GLU A 1 95 ? -11.787 7.027 22.448 1.00 94.31 95 GLU A CA 1
ATOM 738 C C . GLU A 1 95 ? -13.116 6.310 22.756 1.00 94.31 95 GLU A C 1
ATOM 740 O O . GLU A 1 95 ? -13.839 6.694 23.668 1.00 94.31 95 GLU A O 1
ATOM 745 N N . LEU A 1 96 ? -13.420 5.216 22.045 1.00 92.31 96 LEU A N 1
ATOM 746 C CA . LEU A 1 96 ? -14.629 4.415 22.286 1.00 92.31 96 LEU A CA 1
ATOM 747 C C . LEU A 1 96 ? -14.637 3.728 23.658 1.00 92.31 96 LEU A C 1
ATOM 749 O O . LEU A 1 96 ? -15.696 3.609 24.266 1.00 92.31 96 LEU A O 1
ATOM 753 N N . ARG A 1 97 ? -13.475 3.266 24.140 1.00 91.00 97 ARG A N 1
ATOM 754 C CA . ARG A 1 97 ? -13.349 2.648 25.471 1.00 91.00 97 ARG A CA 1
ATOM 755 C C . ARG A 1 97 ? -13.463 3.668 26.597 1.00 91.00 97 ARG A C 1
ATOM 757 O O . ARG A 1 97 ? -13.924 3.305 27.663 1.00 91.00 97 ARG A O 1
ATOM 764 N N . GLU A 1 98 ? -13.016 4.900 26.373 1.00 86.81 98 GLU A N 1
ATOM 765 C CA . GLU A 1 98 ? -13.136 5.996 27.344 1.00 86.81 98 GLU A CA 1
ATOM 766 C C . GLU A 1 98 ? -14.571 6.534 27.437 1.00 86.81 98 GLU A C 1
ATOM 768 O O . GLU A 1 98 ? -14.970 7.041 28.479 1.00 86.81 98 GLU A O 1
ATOM 773 N N . ALA A 1 99 ? -15.339 6.431 26.349 1.00 82.69 99 ALA A N 1
ATOM 774 C CA . ALA A 1 99 ? -16.722 6.897 26.267 1.00 82.69 99 ALA A CA 1
ATOM 775 C C . ALA A 1 99 ? -17.779 5.859 26.700 1.00 82.69 99 ALA A C 1
ATOM 777 O O . ALA A 1 99 ? -18.965 6.190 26.700 1.00 82.69 99 ALA A O 1
ATOM 778 N N . SER A 1 100 ? -17.369 4.621 27.006 1.00 73.69 100 SER A N 1
ATOM 779 C CA . SER A 1 100 ? -18.240 3.522 27.461 1.00 73.69 100 SER A CA 1
ATOM 780 C C . SER A 1 100 ? -18.146 3.347 28.971 1.00 73.69 100 SER A C 1
ATOM 782 O O . SER A 1 100 ? -19.200 3.092 29.589 1.00 73.69 100 SER A O 1
#